Protein AF-A0A7S1T946-F1 (afdb_monomer)

Sequence (121 aa):
KNLALYRVNVDSKALYNTEGMRDQSSTEFLAEGKFFQGGNWNHL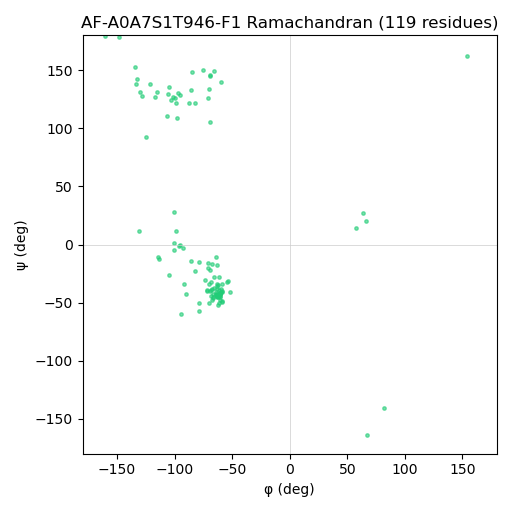HEMLGVRNGAEVLYVGDHLYSDVLLSKRTLGWRTMLIIPELENEILIRQLEIERENLIDNLRLTRTETEEWIASLNA

Solvent-accessible surface area (backbone atoms only — not comparable to full-atom values): 7151 Å² total; per-residue (Å²): 128,96,50,70,41,26,40,47,40,85,88,80,68,45,77,42,80,49,88,83,59,81,87,57,55,44,67,61,56,50,68,80,48,86,46,72,48,79,40,54,71,65,60,53,27,59,55,69,68,56,87,51,39,65,80,41,76,45,73,38,67,46,66,60,75,44,37,50,46,36,35,74,76,50,48,27,37,64,46,77,54,60,83,64,51,63,59,50,54,53,53,46,64,75,42,42,68,59,52,52,51,52,52,53,53,52,50,54,50,50,56,50,52,53,52,54,52,64,76,76,107

InterPro domains:
  IPR008380 HAD-superfamily hydrolase, subfamily IG, 5'-nucleotidase [PF05761] (25-118)
  IPR008380 HAD-superfamily hydrolase, subfamily IG, 5'-nucleotidase [PTHR12103] (5-115)
  IPR023214 HAD superfamily [G3DSA:3.40.50.1000] (1-112)
  IPR036412 HAD-like superfamily [SSF56784] (5-108)

Radius of gyration: 26.26 Å; Cα contacts (8 Å, |Δi|>4): 116; chains: 1; bounding box: 42×32×77 Å

Foldseek 3Di:
DFKWKWAADPPVRDTHGPPPVVPDQLVVVCVVHDHMDIGDVVVVCRNVVPPAQCVAEFEEADCVPGPVCSCPPRVHHYDHDDPCVVVVVVVCVVCVVVVVVVVVVVVVVVVVVVVVVVVVD

pLDDT: mean 91.46, std 8.49, range [52.31, 98.38]

Organism: NCBI:txid31354

Secondary structure (DSSP, 8-state):
----EEEEPTTT--EEE-TT-TTS-HHHHHHS---EEE--HHHHHHHHT--SGGG-EEEES-IIIIIIHHHHHH--EEEE--TTHHHHHHHHHHTHHHHHHHHHHHHHHHHHHHHHHHH--

Mean predicted aligned error: 6.68 Å

Nearest PDB structures (foldseek):
  5opo-assembly1_A  TM=8.867E-01  e=1.705E-04  Homo sapiens
  6de1-assembly1_A  TM=8.621E-01  e=3.097E-04  Homo sapiens
  2j2c-assembly1_A-2  TM=7.804E-01  e=9.384E-05  Homo sapiens
  6fis-assembly1_A  TM=7.826E-01  e=2.223E-04  Homo sapiens
  2xcw-assembly1_A  TM=7.826E-01  e=3.309E-04  Homo sapiens

Structure (mmCIF, N/CA/C/O backbone):
data_AF-A0A7S1T946-F1
#
_entry.id   AF-A0A7S1T946-F1
#
loop_
_atom_site.group_PDB
_atom_site.id
_atom_site.type_symbol
_atom_site.label_atom_id
_atom_site.label_alt_id
_atom_site.label_comp_id
_atom_site.label_asym_id
_atom_site.label_entity_id
_atom_site.label_seq_id
_atom_site.pdbx_PDB_ins_code
_a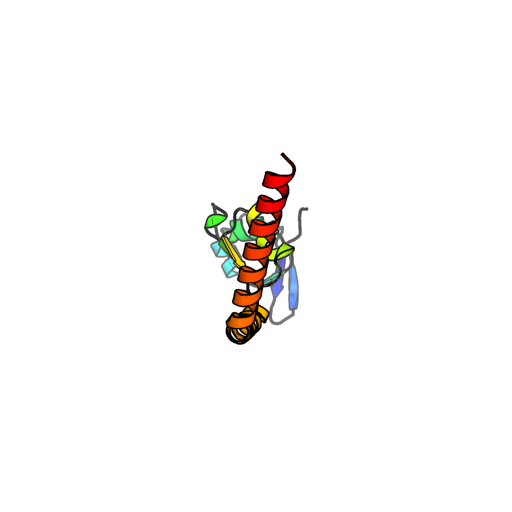tom_site.Cartn_x
_atom_site.Cartn_y
_atom_site.Cartn_z
_atom_site.occupancy
_atom_site.B_iso_or_equiv
_atom_site.auth_seq_id
_atom_site.auth_comp_id
_atom_site.auth_asym_id
_atom_site.auth_atom_id
_atom_site.pdbx_PDB_model_num
ATOM 1 N N . LYS A 1 1 ? 18.847 8.297 -5.347 1.00 52.31 1 LYS A N 1
ATOM 2 C CA . LYS A 1 1 ? 19.928 7.544 -6.032 1.00 52.31 1 LYS A CA 1
ATOM 3 C C . LYS A 1 1 ? 19.536 7.420 -7.492 1.00 52.31 1 LYS A C 1
ATOM 5 O O . LYS A 1 1 ? 18.389 7.069 -7.734 1.00 52.31 1 LYS A O 1
ATOM 10 N N . ASN A 1 2 ? 20.437 7.741 -8.420 1.00 65.94 2 ASN A N 1
ATOM 11 C CA . ASN A 1 2 ? 20.196 7.488 -9.836 1.00 65.94 2 ASN A CA 1
ATOM 12 C C . ASN A 1 2 ? 20.238 5.966 -10.031 1.00 65.94 2 ASN A C 1
ATOM 14 O O . ASN A 1 2 ? 21.287 5.355 -9.839 1.00 65.94 2 ASN A O 1
ATOM 18 N N . LEU A 1 3 ? 19.072 5.352 -10.209 1.00 82.88 3 LEU A N 1
ATOM 19 C CA . LEU A 1 3 ? 18.938 3.907 -10.360 1.00 82.88 3 LEU A CA 1
ATOM 20 C C . LEU A 1 3 ? 18.828 3.629 -11.848 1.00 82.88 3 LEU A C 1
ATOM 22 O O . LEU A 1 3 ? 17.910 4.148 -12.472 1.00 82.88 3 LEU A O 1
ATOM 26 N N . ALA A 1 4 ? 19.734 2.818 -12.387 1.00 89.94 4 ALA A N 1
ATOM 27 C CA . ALA A 1 4 ? 19.666 2.410 -13.782 1.00 89.94 4 ALA A CA 1
ATOM 28 C C . ALA A 1 4 ? 18.351 1.667 -14.047 1.00 89.94 4 ALA A C 1
ATOM 30 O O . ALA A 1 4 ? 17.887 0.871 -13.219 1.00 89.94 4 ALA A O 1
ATOM 31 N N . LEU A 1 5 ? 17.755 1.949 -15.199 1.00 92.38 5 LEU A N 1
ATOM 32 C CA . LEU A 1 5 ? 16.588 1.248 -15.701 1.00 92.38 5 LEU A CA 1
ATOM 33 C C . LEU A 1 5 ? 17.018 0.317 -16.835 1.00 92.38 5 LEU A C 1
ATOM 35 O O . LEU A 1 5 ? 17.791 0.697 -17.714 1.00 92.38 5 LEU A O 1
ATOM 39 N N . TYR A 1 6 ? 16.509 -0.908 -16.800 1.00 93.50 6 TYR A N 1
ATOM 40 C CA . TYR A 1 6 ? 16.770 -1.914 -17.817 1.00 93.50 6 TYR A CA 1
ATOM 41 C C . TYR A 1 6 ? 15.458 -2.375 -18.437 1.00 93.50 6 TYR A C 1
ATOM 43 O O . TYR A 1 6 ? 14.480 -2.606 -17.726 1.00 93.50 6 TYR A O 1
ATOM 51 N N . ARG A 1 7 ? 15.443 -2.546 -19.758 1.00 93.25 7 ARG A N 1
ATOM 52 C CA . ARG A 1 7 ? 14.358 -3.205 -20.484 1.00 93.25 7 ARG A CA 1
ATOM 53 C C . ARG A 1 7 ? 14.602 -4.709 -20.471 1.00 93.25 7 ARG A C 1
ATOM 55 O O . ARG A 1 7 ? 15.711 -5.162 -20.752 1.00 93.25 7 ARG A O 1
ATOM 62 N N . VAL A 1 8 ? 13.565 -5.472 -20.155 1.00 94.81 8 VAL A N 1
ATOM 63 C CA . VAL A 1 8 ? 13.622 -6.933 -20.074 1.00 94.81 8 VAL A CA 1
ATOM 64 C C . VAL A 1 8 ? 13.063 -7.526 -21.361 1.00 94.81 8 VAL A C 1
ATOM 66 O O . VAL A 1 8 ? 11.936 -7.219 -21.750 1.00 94.81 8 VAL A O 1
ATOM 69 N N . ASN A 1 9 ? 13.830 -8.397 -22.012 1.00 93.12 9 ASN A N 1
ATOM 70 C CA . ASN A 1 9 ? 13.286 -9.278 -23.041 1.00 93.12 9 ASN A CA 1
ATOM 71 C C . ASN A 1 9 ? 12.653 -10.495 -22.357 1.00 93.12 9 ASN A C 1
ATOM 73 O O . ASN A 1 9 ? 13.318 -11.193 -21.597 1.00 93.12 9 ASN A O 1
ATOM 77 N N . VAL A 1 10 ? 11.364 -10.730 -22.599 1.00 90.19 10 VAL A N 1
ATOM 78 C CA . VAL A 1 10 ? 10.590 -11.769 -21.899 1.00 90.19 10 VAL A CA 1
ATOM 79 C C . VAL A 1 10 ? 11.024 -13.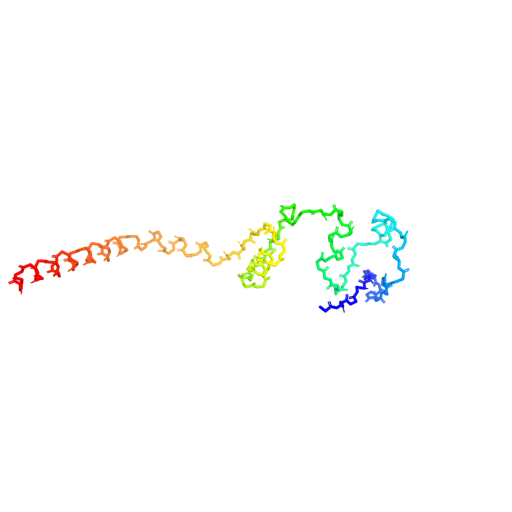179 -22.308 1.00 90.19 10 VAL A C 1
ATOM 81 O O . VAL A 1 10 ? 11.050 -14.074 -21.464 1.00 90.19 10 VAL A O 1
ATOM 84 N N . ASP A 1 11 ? 11.426 -13.362 -23.566 1.00 92.69 11 ASP A N 1
ATOM 85 C CA . ASP A 1 11 ? 11.798 -14.665 -24.118 1.00 92.69 11 ASP A CA 1
ATOM 86 C C . ASP A 1 11 ? 13.214 -15.063 -23.696 1.00 92.69 11 ASP A C 1
ATOM 88 O O . ASP A 1 11 ? 13.446 -16.155 -23.177 1.00 92.69 11 ASP A O 1
ATOM 92 N N . SER A 1 12 ? 14.177 -14.158 -23.886 1.00 92.75 12 SER A N 1
ATOM 93 C CA . SER A 1 12 ? 15.586 -14.418 -23.577 1.00 92.75 12 SER A CA 1
ATOM 94 C C . SER A 1 12 ? 15.950 -14.143 -22.119 1.00 92.75 12 SER A C 1
ATOM 96 O O . SER A 1 12 ? 17.026 -14.543 -21.676 1.00 92.75 12 SER A O 1
ATOM 98 N N . LYS A 1 13 ? 15.083 -13.440 -21.374 1.00 90.12 13 LYS A N 1
ATOM 99 C CA . LYS A 1 13 ? 15.339 -12.909 -20.021 1.00 90.12 13 LYS A CA 1
ATOM 100 C C . LYS A 1 13 ? 16.550 -11.970 -19.943 1.00 90.12 13 LYS A C 1
ATOM 102 O O . LYS A 1 13 ? 17.031 -11.672 -18.851 1.00 90.12 13 LYS A O 1
ATOM 107 N N . ALA A 1 14 ? 17.052 -11.505 -21.087 1.00 93.56 14 ALA A N 1
ATOM 108 C CA . ALA A 1 14 ? 18.172 -10.581 -21.151 1.00 93.56 14 ALA A CA 1
ATOM 109 C C . ALA A 1 14 ? 17.743 -9.159 -20.761 1.00 93.56 14 ALA A C 1
ATOM 111 O O . ALA A 1 14 ? 16.601 -8.745 -20.991 1.00 93.56 14 ALA A O 1
ATOM 112 N N . LEU A 1 15 ? 18.693 -8.412 -20.198 1.00 92.69 15 LEU A N 1
ATOM 113 C CA . LEU A 1 15 ? 18.525 -7.020 -19.794 1.00 92.69 15 LEU A CA 1
ATOM 114 C C . LEU A 1 15 ? 19.245 -6.095 -20.771 1.00 92.69 15 LEU A C 1
ATOM 116 O O . LEU A 1 15 ? 20.434 -6.266 -21.037 1.00 92.69 15 LEU A O 1
ATOM 120 N N . TYR A 1 16 ? 18.531 -5.084 -21.254 1.00 91.00 16 TYR A N 1
ATOM 121 C CA . TYR A 1 16 ? 19.049 -4.058 -22.152 1.00 91.00 16 TYR A CA 1
ATOM 122 C C . TYR A 1 16 ? 19.021 -2.705 -21.446 1.00 91.00 16 TYR A C 1
ATOM 124 O O . TYR A 1 16 ? 18.018 -2.336 -20.838 1.00 91.00 16 TYR A O 1
ATOM 132 N N . ASN A 1 17 ? 20.127 -1.967 -21.497 1.00 89.44 17 ASN A N 1
ATOM 133 C CA . ASN A 1 17 ? 20.223 -0.656 -20.859 1.00 89.44 17 ASN A CA 1
ATOM 134 C C . ASN A 1 17 ? 19.360 0.376 -21.612 1.00 89.44 17 ASN A C 1
ATOM 136 O O . ASN A 1 17 ? 19.422 0.445 -22.838 1.00 89.44 17 ASN A O 1
ATOM 140 N N . THR A 1 18 ? 18.580 1.180 -20.882 1.00 86.19 18 THR A N 1
ATOM 141 C CA . THR A 1 18 ? 17.717 2.227 -21.453 1.00 86.19 18 THR A CA 1
ATOM 142 C C . THR A 1 18 ? 18.308 3.640 -21.358 1.00 86.19 18 THR A C 1
ATOM 144 O O . THR A 1 18 ? 17.715 4.579 -21.882 1.00 86.19 18 THR A O 1
ATOM 147 N N . GLU A 1 19 ? 19.467 3.834 -20.716 1.00 73.94 19 GLU A N 1
ATOM 148 C CA . GLU A 1 19 ? 20.055 5.158 -20.433 1.00 73.94 19 GLU A CA 1
ATOM 149 C C . GLU A 1 19 ? 20.451 5.970 -21.685 1.00 73.94 19 GLU A C 1
ATOM 151 O O . GLU A 1 19 ? 20.708 7.169 -21.572 1.00 73.94 19 GLU A O 1
ATOM 156 N N . GLY A 1 20 ? 20.451 5.352 -22.872 1.00 61.81 20 GLY A N 1
ATOM 157 C CA . GLY A 1 20 ? 20.737 5.991 -24.162 1.00 61.81 20 GLY A CA 1
ATOM 158 C C . GLY A 1 20 ? 19.517 6.446 -24.975 1.00 61.81 20 GLY A C 1
ATOM 159 O O . GLY A 1 20 ? 19.707 7.012 -26.044 1.00 61.81 20 GLY A O 1
ATOM 160 N N . MET A 1 21 ? 18.280 6.221 -24.511 1.00 58.62 21 MET A N 1
ATOM 161 C CA . MET A 1 21 ? 17.054 6.488 -25.295 1.00 58.62 21 MET A CA 1
ATOM 162 C C . MET A 1 21 ? 16.344 7.805 -24.933 1.00 58.62 21 MET A C 1
ATOM 164 O O . MET A 1 21 ? 15.132 7.926 -25.075 1.00 58.62 21 MET A O 1
ATOM 168 N N . ARG A 1 22 ? 17.099 8.804 -24.452 1.00 60.78 22 ARG A N 1
ATOM 169 C CA . ARG A 1 22 ? 16.564 10.044 -23.847 1.00 60.78 22 ARG A CA 1
ATOM 170 C C . ARG A 1 22 ? 15.819 10.989 -24.800 1.00 60.78 22 ARG A C 1
ATOM 172 O O . ARG A 1 22 ? 15.085 11.836 -24.309 1.00 60.78 22 ARG A O 1
ATOM 179 N N . ASP A 1 23 ? 15.983 10.834 -26.112 1.00 67.94 23 ASP A N 1
ATOM 180 C CA . ASP A 1 23 ? 15.372 11.723 -27.117 1.00 67.94 23 ASP A CA 1
ATOM 181 C C . ASP A 1 23 ? 14.103 11.149 -27.774 1.00 67.94 23 ASP A C 1
ATOM 183 O O . ASP A 1 23 ? 13.520 11.784 -28.651 1.00 67.94 23 ASP A O 1
ATOM 187 N N . GLN A 1 24 ? 13.658 9.954 -27.375 1.00 76.19 24 GLN A N 1
ATOM 188 C CA . GLN A 1 24 ? 12.424 9.362 -27.898 1.00 76.19 24 GLN A CA 1
ATOM 189 C C . GLN A 1 24 ? 11.193 9.866 -27.139 1.00 76.19 24 GLN A C 1
ATOM 191 O O . GLN A 1 24 ? 11.241 10.112 -25.931 1.00 76.19 24 GLN A O 1
ATOM 196 N N . SER A 1 25 ? 10.052 9.958 -27.825 1.00 85.31 25 SER A N 1
ATOM 197 C CA . SER A 1 25 ? 8.776 10.180 -27.137 1.00 85.31 25 SER A CA 1
ATOM 198 C C . SER A 1 25 ? 8.418 8.979 -26.250 1.00 85.31 25 SER A C 1
ATOM 200 O O . SER A 1 25 ? 8.715 7.831 -26.591 1.00 85.31 25 SER A O 1
ATOM 202 N N . SER A 1 26 ? 7.707 9.207 -25.136 1.00 86.56 26 SER A N 1
ATOM 203 C CA . SER A 1 26 ? 7.280 8.123 -24.232 1.00 86.56 26 SER A CA 1
ATOM 204 C C . SER A 1 26 ? 6.490 7.023 -24.958 1.00 86.56 26 SER A C 1
ATOM 206 O O . SER A 1 26 ? 6.585 5.847 -24.613 1.00 86.56 26 SER A O 1
ATOM 208 N N . THR A 1 27 ? 5.736 7.384 -26.002 1.00 88.25 27 THR A N 1
ATOM 209 C CA . THR A 1 27 ? 4.982 6.448 -26.846 1.00 88.25 27 THR A CA 1
ATOM 210 C C . THR A 1 27 ? 5.875 5.548 -27.693 1.00 88.25 27 THR A C 1
ATOM 212 O O . THR A 1 27 ? 5.623 4.347 -27.750 1.00 88.25 27 THR A O 1
ATOM 215 N N . GLU A 1 28 ? 6.915 6.098 -28.323 1.00 89.19 28 GLU A N 1
ATOM 216 C CA . GLU A 1 28 ? 7.889 5.319 -29.102 1.00 89.19 28 GLU A CA 1
ATOM 217 C C . GLU A 1 28 ? 8.687 4.399 -28.180 1.00 89.19 28 GLU A C 1
ATOM 219 O O . GLU A 1 28 ? 8.784 3.197 -28.424 1.00 89.19 28 GLU A O 1
ATOM 224 N N . PHE A 1 29 ? 9.141 4.934 -27.046 1.00 89.31 29 PHE A N 1
ATOM 225 C CA . PHE A 1 29 ? 9.878 4.170 -26.051 1.00 89.31 29 PHE A CA 1
ATOM 226 C C . PHE A 1 29 ? 9.072 2.975 -25.504 1.00 89.31 29 PHE A C 1
ATOM 228 O O . PHE A 1 29 ? 9.610 1.883 -25.303 1.00 89.31 29 PHE A O 1
ATOM 235 N N . LEU A 1 30 ? 7.768 3.145 -25.260 1.00 90.81 30 LEU A N 1
ATOM 236 C CA . LEU A 1 30 ? 6.889 2.062 -24.801 1.00 90.81 30 LEU A CA 1
ATOM 237 C C . LEU A 1 30 ? 6.446 1.110 -25.926 1.00 90.81 30 LEU A C 1
ATOM 239 O O . LEU A 1 30 ? 5.943 0.022 -25.625 1.00 90.81 30 LEU A O 1
ATOM 243 N N . ALA A 1 31 ? 6.612 1.484 -27.198 1.00 90.31 31 ALA A N 1
ATOM 244 C CA . ALA A 1 31 ? 6.318 0.618 -28.341 1.00 90.31 31 ALA A CA 1
ATOM 245 C C . ALA A 1 31 ? 7.374 -0.487 -28.515 1.00 90.31 31 ALA A C 1
ATOM 247 O O . ALA A 1 31 ? 7.036 -1.596 -28.920 1.00 90.31 31 ALA A O 1
ATOM 248 N N . GLU A 1 32 ? 8.627 -0.222 -28.135 1.00 88.38 32 GLU A N 1
ATOM 249 C CA . GLU A 1 32 ? 9.724 -1.203 -28.163 1.00 88.38 32 GLU A CA 1
ATOM 250 C C . GLU A 1 32 ? 9.597 -2.303 -27.091 1.00 88.38 32 GLU A C 1
ATOM 252 O O . GLU A 1 32 ? 10.270 -3.331 -27.148 1.00 88.38 32 GLU A O 1
ATOM 257 N N . GLY A 1 33 ? 8.754 -2.090 -26.078 1.00 89.94 33 GLY A N 1
ATOM 258 C CA . GLY A 1 33 ? 8.508 -3.050 -25.007 1.00 89.94 33 GLY A CA 1
ATOM 259 C C . GLY A 1 33 ? 8.051 -2.380 -23.715 1.00 89.94 33 GLY A C 1
ATOM 260 O O . GLY A 1 33 ? 8.222 -1.180 -23.515 1.00 89.94 33 GLY A O 1
ATOM 261 N N . LYS A 1 34 ? 7.466 -3.167 -22.809 1.00 91.94 34 LYS A N 1
ATOM 262 C CA . LYS A 1 34 ? 6.854 -2.647 -21.570 1.00 91.94 34 LYS A CA 1
ATOM 263 C C . LYS A 1 34 ? 7.286 -3.385 -20.302 1.00 91.94 34 LYS A C 1
ATOM 265 O O . LYS A 1 34 ? 6.694 -3.191 -19.247 1.00 91.94 34 LYS A O 1
ATOM 270 N N . PHE A 1 35 ? 8.308 -4.230 -20.406 1.00 93.88 35 PHE A N 1
ATOM 271 C CA . PHE A 1 35 ? 8.872 -4.958 -19.275 1.00 93.88 35 PHE A CA 1
ATOM 272 C C . PHE A 1 35 ? 10.173 -4.294 -18.850 1.00 93.88 35 PHE A C 1
ATOM 274 O O . PHE A 1 35 ? 11.086 -4.125 -19.662 1.00 93.88 35 PHE A O 1
ATOM 281 N N . PHE A 1 36 ? 10.246 -3.917 -17.578 1.00 93.75 36 PHE A N 1
ATOM 282 C CA . PHE A 1 36 ? 11.357 -3.151 -17.035 1.00 93.75 36 PHE A CA 1
ATOM 283 C C . PHE A 1 36 ? 11.830 -3.724 -15.702 1.00 93.75 36 PHE A C 1
ATOM 285 O O . PHE A 1 36 ? 11.054 -4.321 -14.959 1.00 93.75 36 PHE A O 1
ATOM 292 N N . GLN A 1 37 ? 13.105 -3.506 -15.395 1.00 94.31 37 GLN A N 1
ATOM 293 C CA . GLN A 1 37 ? 13.725 -3.862 -14.126 1.00 94.31 37 GLN A CA 1
ATOM 294 C C . GLN A 1 37 ? 14.566 -2.695 -13.602 1.00 94.31 37 GLN A C 1
ATOM 296 O O . GLN A 1 37 ? 15.310 -2.056 -14.349 1.00 94.31 37 GLN A O 1
ATOM 301 N N . GLY A 1 38 ? 14.480 -2.449 -12.293 1.00 93.25 38 GLY A N 1
ATOM 302 C CA . GLY A 1 38 ? 15.199 -1.364 -11.628 1.00 93.25 38 GLY A CA 1
ATOM 303 C C . GLY A 1 38 ? 14.489 -0.020 -11.780 1.00 93.25 38 GLY A C 1
ATOM 304 O O . GLY A 1 38 ? 13.266 0.060 -11.695 1.00 93.25 38 GLY A O 1
ATOM 305 N N . GLY A 1 39 ? 15.264 1.043 -11.990 1.00 92.06 39 GLY A N 1
ATOM 306 C CA . GLY A 1 39 ? 14.745 2.400 -12.107 1.00 92.06 39 GLY A CA 1
ATOM 307 C C . GLY A 1 39 ? 14.139 2.968 -10.823 1.00 92.06 39 GLY A C 1
ATOM 308 O O . GLY A 1 39 ? 14.401 2.506 -9.714 1.00 92.06 39 GLY A O 1
ATOM 309 N N . ASN A 1 40 ? 13.368 4.042 -10.979 1.00 90.62 40 ASN A N 1
ATOM 310 C CA . ASN A 1 40 ? 12.679 4.729 -9.896 1.00 90.62 40 ASN A CA 1
ATOM 311 C C . ASN A 1 40 ? 11.359 5.339 -10.403 1.00 90.62 40 ASN A C 1
ATOM 313 O O . ASN A 1 40 ? 11.027 5.246 -11.583 1.00 90.62 40 ASN A O 1
ATOM 317 N N . TRP A 1 41 ? 10.618 5.979 -9.502 1.00 89.50 41 TRP A N 1
ATOM 318 C CA . TRP A 1 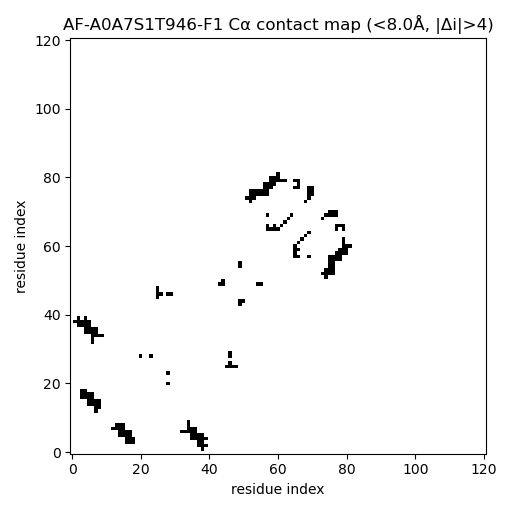41 ? 9.313 6.574 -9.792 1.00 89.50 41 TRP A CA 1
ATOM 319 C C . TRP A 1 41 ? 9.344 7.684 -10.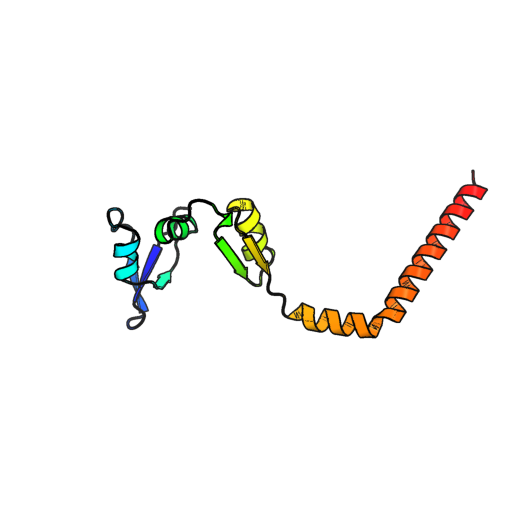859 1.00 89.50 41 TRP A C 1
ATOM 321 O O . TRP A 1 41 ? 8.345 7.841 -11.554 1.00 89.50 41 TRP A O 1
ATOM 331 N N . ASN A 1 42 ? 10.456 8.417 -11.032 1.00 90.19 42 ASN A N 1
ATOM 332 C CA . ASN A 1 42 ? 10.560 9.448 -12.076 1.00 90.19 42 ASN A CA 1
ATOM 333 C C . ASN A 1 42 ? 10.449 8.813 -13.459 1.00 90.19 42 ASN A C 1
ATOM 335 O O . ASN A 1 42 ? 9.704 9.306 -14.294 1.00 90.19 42 ASN A O 1
ATOM 339 N N . HIS A 1 43 ? 11.116 7.673 -13.672 1.00 90.94 43 HIS A N 1
ATOM 340 C CA . HIS A 1 43 ? 11.020 6.953 -14.941 1.00 90.94 43 HIS A CA 1
ATOM 341 C C . HIS A 1 43 ? 9.576 6.547 -15.239 1.00 90.94 43 HIS A C 1
ATOM 343 O O . HIS A 1 43 ? 9.116 6.678 -16.367 1.00 90.94 43 HIS A O 1
ATOM 349 N N . LEU A 1 44 ? 8.838 6.095 -14.219 1.00 91.00 44 LEU A N 1
ATOM 350 C CA . LEU A 1 44 ? 7.424 5.761 -14.368 1.00 91.00 44 LEU A CA 1
ATOM 351 C C . LEU A 1 44 ? 6.595 6.997 -14.746 1.00 91.00 44 LEU A C 1
ATOM 353 O O . LEU A 1 44 ? 5.744 6.913 -15.629 1.00 91.00 44 LEU A O 1
ATOM 357 N N . HIS A 1 45 ? 6.841 8.137 -14.095 1.00 91.19 45 HIS A N 1
ATOM 358 C CA . HIS A 1 45 ? 6.136 9.388 -14.385 1.00 91.19 45 HIS A CA 1
ATOM 359 C C . HIS A 1 45 ? 6.401 9.880 -15.806 1.00 91.19 45 HIS A C 1
ATOM 361 O O . HIS A 1 45 ? 5.450 10.207 -16.510 1.00 91.19 45 HIS A O 1
ATOM 367 N N . GLU A 1 46 ? 7.653 9.855 -16.257 1.00 90.06 46 GLU A N 1
ATOM 368 C CA . GLU A 1 46 ? 8.043 10.228 -17.622 1.00 90.06 46 GLU A CA 1
ATOM 369 C C . GLU A 1 46 ? 7.416 9.302 -18.676 1.00 90.06 46 GLU A C 1
ATOM 371 O O . GLU A 1 46 ? 6.866 9.769 -19.677 1.00 90.06 46 GLU A O 1
ATOM 376 N N . MET A 1 47 ? 7.429 7.987 -18.436 1.00 90.69 47 MET A N 1
ATOM 377 C CA . MET A 1 47 ? 6.835 7.004 -19.350 1.00 90.69 47 MET A CA 1
ATOM 378 C C . MET A 1 47 ? 5.324 7.154 -19.482 1.00 90.69 47 MET A C 1
ATOM 380 O O . MET A 1 47 ? 4.781 7.007 -20.575 1.00 90.69 47 MET A O 1
ATOM 384 N N . LEU A 1 48 ? 4.642 7.420 -18.370 1.00 90.56 48 LEU A N 1
ATOM 385 C CA . LEU A 1 48 ? 3.184 7.512 -18.331 1.00 90.56 48 LEU A CA 1
ATOM 386 C C . LEU A 1 48 ? 2.666 8.944 -18.522 1.00 90.56 48 LEU A C 1
ATOM 388 O O . LEU A 1 48 ? 1.455 9.147 -18.557 1.00 90.56 48 LEU A O 1
ATOM 392 N N . GLY A 1 49 ? 3.556 9.933 -18.645 1.00 90.50 49 GLY A N 1
ATOM 393 C CA . GLY A 1 49 ? 3.183 11.344 -18.750 1.00 90.50 49 GLY A CA 1
ATOM 394 C C . GLY A 1 49 ? 2.475 11.885 -17.503 1.00 90.50 49 GLY A C 1
ATOM 395 O O . GLY A 1 49 ? 1.680 12.818 -17.611 1.00 90.50 49 GLY A O 1
ATOM 396 N N . VAL A 1 50 ? 2.742 11.298 -16.333 1.00 92.56 50 VAL A N 1
ATOM 397 C CA . VAL A 1 50 ? 2.144 11.704 -15.055 1.00 92.56 50 VAL A CA 1
ATOM 398 C C . VAL A 1 50 ? 2.732 13.045 -14.640 1.00 92.56 50 VAL A C 1
ATOM 400 O O . VAL A 1 50 ? 3.949 13.200 -14.544 1.00 92.56 50 VAL A O 1
ATOM 403 N N . ARG A 1 51 ? 1.862 14.020 -14.375 1.00 90.94 51 ARG A N 1
ATOM 4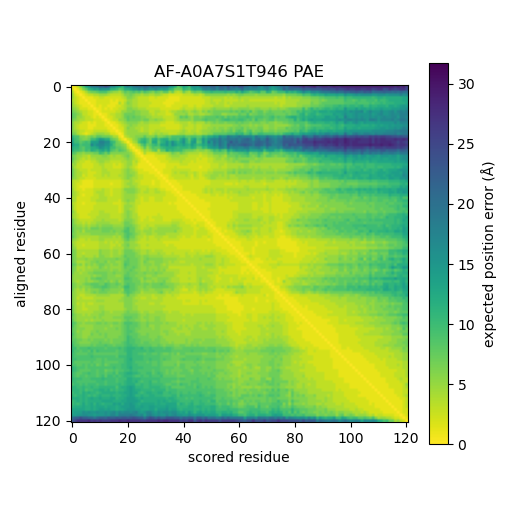04 C CA . ARG A 1 51 ? 2.264 15.371 -13.949 1.00 90.94 51 ARG A CA 1
ATOM 405 C C . ARG A 1 51 ? 2.026 15.592 -12.466 1.00 90.94 51 ARG A C 1
ATOM 407 O O . ARG A 1 51 ? 2.693 16.425 -11.856 1.00 90.94 51 ARG A O 1
ATOM 414 N N . ASN A 1 52 ? 1.071 14.869 -11.887 1.00 91.88 52 ASN A N 1
ATOM 415 C CA . ASN A 1 52 ? 0.730 14.949 -10.478 1.00 91.88 52 ASN A CA 1
ATOM 416 C C . ASN A 1 52 ? 0.689 13.544 -9.871 1.00 91.88 52 ASN A C 1
ATOM 418 O O . ASN A 1 52 ? 0.015 12.654 -10.379 1.00 91.88 52 ASN A O 1
ATOM 422 N N . GLY A 1 53 ? 1.356 13.353 -8.730 1.00 90.06 53 GLY A N 1
ATOM 423 C CA . GLY A 1 53 ? 1.353 12.078 -8.014 1.00 90.06 53 GLY A CA 1
ATOM 424 C C . GLY A 1 53 ? -0.045 11.537 -7.698 1.00 90.06 53 GLY A C 1
ATOM 425 O O . GLY A 1 53 ? -0.245 10.326 -7.735 1.00 90.06 53 GLY A O 1
ATOM 426 N N . ALA A 1 54 ? -1.034 12.408 -7.483 1.00 92.75 54 ALA A N 1
ATOM 427 C CA . ALA A 1 54 ? -2.415 12.009 -7.222 1.00 92.75 54 ALA A CA 1
ATOM 428 C C . ALA A 1 54 ? -3.075 11.267 -8.401 1.00 92.75 54 ALA A C 1
ATOM 430 O O . ALA A 1 54 ? -4.077 10.581 -8.204 1.00 92.75 54 ALA A O 1
ATOM 431 N N . GLU A 1 55 ? -2.529 11.357 -9.616 1.00 95.00 55 GLU A N 1
ATOM 432 C CA . GLU A 1 55 ? -3.003 10.604 -10.785 1.00 95.00 55 GLU A CA 1
ATOM 433 C C . GLU A 1 55 ? -2.715 9.101 -10.645 1.00 95.00 55 GLU A C 1
ATOM 435 O O . GLU A 1 55 ? -3.425 8.283 -11.227 1.00 95.00 55 GLU A O 1
ATOM 440 N N . VAL A 1 56 ? -1.747 8.723 -9.802 1.00 95.25 56 VAL A N 1
ATOM 441 C CA . VAL A 1 56 ? -1.332 7.336 -9.571 1.00 95.25 56 VAL A CA 1
ATOM 442 C C . VAL A 1 56 ? -2.007 6.769 -8.321 1.00 95.25 56 VAL A C 1
ATOM 444 O O . VAL A 1 56 ? -1.984 7.381 -7.251 1.00 95.25 56 VAL A O 1
ATOM 447 N N . LEU A 1 57 ? -2.597 5.577 -8.458 1.00 96.38 57 LEU A N 1
ATOM 448 C CA . LEU A 1 57 ? -3.032 4.733 -7.346 1.00 96.38 57 LEU A CA 1
ATOM 449 C C . LEU A 1 57 ? -2.074 3.547 -7.232 1.00 96.38 57 LEU A C 1
ATOM 451 O O . LEU A 1 57 ? -2.066 2.678 -8.101 1.00 96.38 57 LEU A O 1
ATOM 455 N N . TYR A 1 58 ? -1.279 3.516 -6.167 1.00 95.19 58 TYR A N 1
ATOM 456 C CA . TYR A 1 58 ? -0.394 2.395 -5.876 1.00 95.19 58 TYR A CA 1
ATOM 457 C C . TYR A 1 58 ? -1.063 1.428 -4.903 1.00 95.19 58 TYR A C 1
ATOM 459 O O . TYR A 1 58 ? -1.582 1.840 -3.863 1.00 95.19 58 TYR A O 1
ATOM 467 N N . VAL A 1 59 ? -1.074 0.149 -5.267 1.00 96.75 59 VAL A N 1
ATOM 468 C CA . VAL A 1 59 ? -1.738 -0.918 -4.517 1.00 96.75 59 VAL A CA 1
ATOM 469 C C . VAL A 1 59 ? -0.676 -1.909 -4.058 1.00 96.75 59 VAL A C 1
ATOM 471 O O . VAL A 1 59 ? 0.100 -2.383 -4.884 1.00 96.75 59 VAL A O 1
ATOM 474 N N . GLY A 1 60 ? -0.641 -2.212 -2.764 1.00 95.81 60 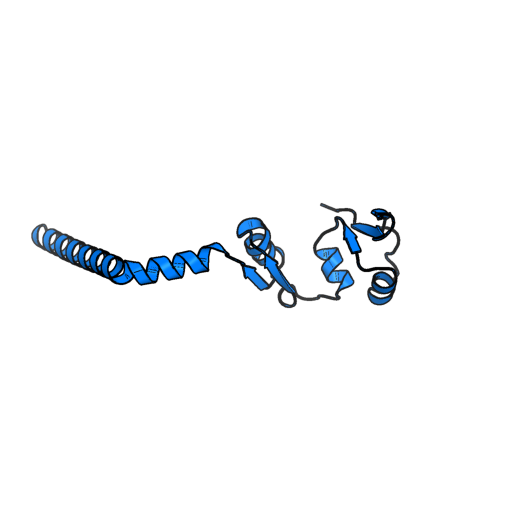GLY A N 1
ATOM 475 C CA . GLY A 1 60 ? 0.333 -3.133 -2.176 1.00 95.81 60 GLY A CA 1
ATOM 476 C C . GLY A 1 60 ? -0.126 -3.653 -0.820 1.00 95.81 60 GLY A C 1
ATOM 477 O O . GLY A 1 60 ? -1.205 -3.292 -0.357 1.00 95.81 60 GLY A O 1
ATOM 478 N N . ASP A 1 61 ? 0.676 -4.502 -0.196 1.00 95.81 61 ASP A N 1
ATOM 479 C CA . ASP A 1 61 ? 0.397 -5.195 1.069 1.00 95.81 61 ASP A CA 1
ATOM 480 C C . ASP A 1 61 ? 1.322 -4.735 2.212 1.00 95.81 61 ASP A C 1
ATOM 482 O O . ASP A 1 61 ? 1.046 -4.976 3.387 1.00 95.81 61 ASP A O 1
ATOM 486 N N . HIS A 1 62 ? 2.391 -3.992 1.906 1.00 94.94 62 HIS A N 1
ATOM 487 C CA . HIS A 1 62 ? 3.323 -3.496 2.912 1.00 94.94 62 HIS A CA 1
ATOM 488 C C . HIS A 1 62 ? 3.020 -2.049 3.312 1.00 94.94 62 HIS A C 1
ATOM 490 O O . HIS A 1 62 ? 3.333 -1.095 2.598 1.00 94.94 62 HIS A O 1
ATOM 496 N N . LEU A 1 63 ? 2.513 -1.847 4.533 1.00 92.44 63 LEU A N 1
ATOM 497 C CA . LEU A 1 63 ? 2.150 -0.517 5.046 1.00 92.44 63 LEU A CA 1
ATOM 498 C C . LEU A 1 63 ? 3.283 0.522 4.917 1.00 92.44 63 LEU A C 1
ATOM 500 O O . LEU A 1 63 ? 3.040 1.679 4.574 1.00 92.44 63 LEU A O 1
ATOM 504 N N . TYR A 1 64 ? 4.532 0.134 5.189 1.00 90.25 64 TYR A N 1
ATOM 505 C CA . TYR A 1 64 ? 5.642 1.086 5.172 1.00 90.25 64 TYR A CA 1
ATOM 506 C C . TYR A 1 64 ? 6.136 1.403 3.759 1.00 90.25 64 TYR A C 1
ATOM 508 O O . TYR A 1 64 ? 6.165 2.573 3.367 1.00 90.25 64 TYR A O 1
ATOM 516 N N . SER A 1 65 ? 6.535 0.382 3.000 1.00 87.38 65 SER A N 1
ATOM 517 C CA . SER A 1 65 ? 7.124 0.578 1.675 1.00 87.38 65 SER A CA 1
ATOM 518 C C . SER A 1 65 ? 6.097 1.021 0.641 1.00 87.38 65 SER A C 1
ATOM 520 O O . SER A 1 65 ? 6.407 1.907 -0.152 1.00 87.38 65 SER A O 1
ATOM 522 N N . ASP A 1 66 ? 4.880 0.476 0.684 1.00 91.88 66 ASP A N 1
ATOM 523 C CA . ASP A 1 66 ? 3.887 0.696 -0.366 1.00 91.88 66 ASP A CA 1
ATOM 524 C C . ASP A 1 66 ? 3.007 1.911 -0.090 1.00 91.88 66 ASP A C 1
ATOM 526 O O . ASP A 1 66 ? 2.753 2.713 -0.989 1.00 91.88 66 ASP A O 1
ATOM 530 N N . VAL A 1 67 ? 2.565 2.088 1.159 1.00 92.69 67 VAL A N 1
ATOM 531 C CA . VAL A 1 67 ? 1.615 3.150 1.522 1.00 92.69 67 VAL A CA 1
ATOM 532 C C . VAL A 1 67 ? 2.338 4.399 2.020 1.00 92.69 67 VAL A C 1
ATOM 534 O O . VAL A 1 67 ? 2.197 5.478 1.437 1.00 92.69 67 VAL A O 1
ATOM 537 N N . LEU A 1 68 ? 3.121 4.286 3.097 1.00 91.44 68 LEU A N 1
ATOM 538 C CA . LEU A 1 68 ? 3.701 5.456 3.765 1.00 91.44 68 LEU A CA 1
ATOM 539 C C . LEU A 1 68 ? 4.725 6.189 2.893 1.00 91.44 68 LEU A C 1
ATOM 541 O O . LEU A 1 68 ? 4.664 7.419 2.795 1.00 91.44 68 LEU A O 1
ATOM 545 N N . LEU A 1 69 ? 5.649 5.467 2.248 1.00 89.25 69 LEU A N 1
ATOM 546 C CA . LEU A 1 69 ? 6.651 6.088 1.376 1.00 89.25 69 LEU A CA 1
ATOM 547 C C . LEU A 1 69 ? 6.016 6.695 0.118 1.00 89.25 69 LEU A C 1
ATOM 549 O O . LEU A 1 69 ? 6.269 7.865 -0.175 1.00 89.25 69 LEU A O 1
ATOM 553 N N . SER A 1 70 ? 5.142 5.961 -0.575 1.00 90.06 70 SER A N 1
ATOM 554 C CA . SER A 1 70 ? 4.470 6.451 -1.789 1.00 90.06 70 SER A CA 1
ATOM 555 C C . SER A 1 70 ? 3.616 7.692 -1.522 1.00 90.06 70 SER A C 1
ATOM 557 O O . SER A 1 70 ? 3.669 8.662 -2.278 1.00 90.06 70 SER A O 1
ATOM 559 N N . LYS A 1 71 ? 2.880 7.727 -0.403 1.00 89.50 71 LYS A N 1
ATOM 560 C CA . LYS A 1 71 ? 2.056 8.887 -0.037 1.00 89.50 71 LYS A CA 1
ATOM 561 C C . LYS A 1 71 ? 2.903 10.090 0.374 1.00 89.50 71 LYS A C 1
ATOM 563 O O . LYS A 1 71 ? 2.681 11.190 -0.125 1.00 89.50 71 LYS A O 1
ATOM 568 N N . ARG A 1 72 ? 3.865 9.904 1.286 1.00 89.81 72 ARG A N 1
ATOM 569 C CA . ARG A 1 72 ? 4.645 11.016 1.858 1.00 89.81 72 ARG A CA 1
ATOM 570 C C . ARG A 1 72 ? 5.629 11.613 0.859 1.00 89.81 72 ARG A C 1
ATOM 572 O O . ARG A 1 72 ? 5.828 12.821 0.859 1.00 89.81 72 ARG A O 1
ATOM 579 N N . THR A 1 73 ? 6.280 10.771 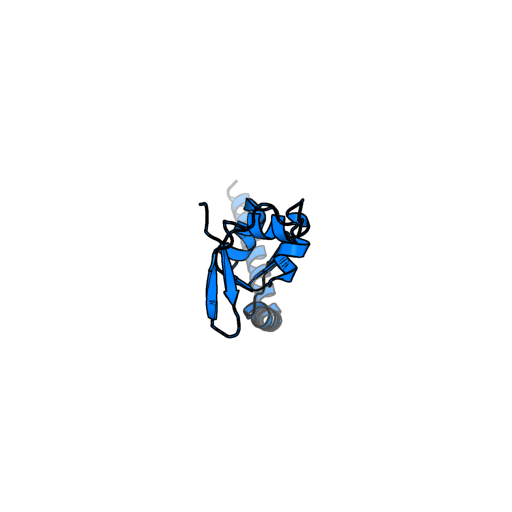0.062 1.00 86.62 73 THR A N 1
ATOM 580 C CA . THR A 1 73 ? 7.363 11.204 -0.827 1.00 86.62 73 THR A CA 1
ATOM 581 C C . THR A 1 73 ? 6.855 11.565 -2.217 1.00 86.62 73 THR A C 1
ATOM 583 O O . THR A 1 73 ? 7.403 12.481 -2.820 1.00 86.62 73 THR A O 1
ATOM 586 N N . LEU A 1 74 ? 5.823 10.878 -2.721 1.00 89.12 74 LEU A N 1
ATOM 587 C CA . LEU A 1 74 ? 5.380 11.013 -4.115 1.00 89.12 74 LEU A CA 1
ATOM 588 C C . LEU A 1 74 ? 3.980 11.614 -4.262 1.00 89.12 74 LEU A C 1
ATOM 590 O O . LEU A 1 74 ? 3.572 11.934 -5.375 1.00 89.12 74 LEU A O 1
ATOM 594 N N . GLY A 1 75 ? 3.228 11.755 -3.165 1.00 92.38 75 GLY A N 1
ATOM 595 C CA . GLY A 1 75 ? 1.844 12.229 -3.208 1.00 92.38 75 GLY A CA 1
ATOM 596 C C . GLY A 1 75 ? 0.890 11.261 -3.912 1.00 92.38 75 GLY A C 1
ATOM 597 O O . GLY A 1 75 ? -0.175 11.679 -4.361 1.00 92.38 75 GLY A O 1
ATOM 598 N N . TRP A 1 76 ? 1.265 9.984 -4.040 1.00 96.12 76 TRP A N 1
ATOM 599 C CA . TRP A 1 76 ? 0.422 8.979 -4.684 1.00 96.12 76 TRP A CA 1
ATOM 600 C C . TRP A 1 76 ? -0.805 8.664 -3.833 1.00 96.12 76 TRP A C 1
ATOM 602 O O . TRP A 1 76 ? -0.744 8.637 -2.597 1.00 96.12 76 TRP A O 1
ATOM 612 N N . ARG A 1 77 ? -1.927 8.372 -4.498 1.00 96.50 77 ARG A N 1
ATOM 613 C CA . ARG A 1 77 ? -3.032 7.672 -3.838 1.00 96.50 77 ARG A CA 1
ATOM 614 C C . ARG A 1 77 ? -2.576 6.245 -3.558 1.00 96.50 77 ARG A C 1
ATOM 616 O O . ARG A 1 77 ? -1.806 5.669 -4.323 1.00 96.50 77 ARG A O 1
ATOM 623 N N . THR A 1 78 ? -3.026 5.684 -2.446 1.00 96.81 78 THR A N 1
ATOM 624 C CA . THR A 1 78 ? -2.577 4.370 -1.979 1.00 96.81 78 THR A CA 1
ATOM 625 C C . THR A 1 78 ? -3.773 3.517 -1.590 1.00 96.81 78 THR A C 1
ATOM 627 O O . THR A 1 78 ? -4.754 4.030 -1.051 1.00 96.81 78 THR A O 1
ATOM 630 N N . MET A 1 79 ? -3.690 2.225 -1.882 1.00 96.56 79 MET A N 1
ATOM 631 C CA . MET A 1 79 ? -4.630 1.205 -1.430 1.00 96.56 79 MET A CA 1
ATOM 632 C C . MET A 1 79 ? -3.823 0.079 -0.792 1.00 96.56 79 MET A C 1
ATOM 634 O O . MET A 1 79 ? -2.867 -0.412 -1.388 1.00 96.56 79 MET A O 1
ATOM 638 N N . LEU A 1 80 ? -4.197 -0.297 0.428 1.00 97.50 80 LEU A N 1
ATOM 639 C CA . LEU A 1 80 ? -3.545 -1.368 1.169 1.00 97.50 80 LEU A CA 1
ATOM 640 C C . LEU A 1 80 ? -4.392 -2.634 1.071 1.00 97.50 80 LEU A C 1
ATOM 642 O O . LEU A 1 80 ? -5.582 -2.611 1.385 1.00 97.50 80 LEU A O 1
ATOM 646 N N . ILE A 1 81 ? -3.770 -3.722 0.643 1.00 97.00 81 ILE A N 1
ATOM 647 C CA . ILE A 1 81 ? -4.332 -5.065 0.690 1.00 97.00 81 ILE A CA 1
ATOM 648 C C . ILE A 1 81 ? -3.980 -5.640 2.062 1.00 97.00 81 ILE A C 1
ATOM 650 O O . ILE A 1 81 ? -2.808 -5.709 2.415 1.00 97.00 81 ILE A O 1
ATOM 654 N N . ILE A 1 82 ? -4.994 -6.035 2.833 1.00 97.06 82 ILE A N 1
ATOM 655 C CA . ILE A 1 82 ? -4.824 -6.674 4.144 1.00 97.06 82 ILE A CA 1
ATOM 656 C C . ILE A 1 82 ? -5.579 -8.007 4.111 1.00 97.06 82 ILE A C 1
ATOM 658 O O . ILE A 1 82 ? -6.786 -8.018 4.364 1.00 97.06 82 ILE A O 1
ATOM 662 N N . PRO A 1 83 ? -4.918 -9.121 3.754 1.00 95.62 83 PRO A N 1
ATOM 663 C CA . PRO A 1 83 ? -5.561 -10.434 3.702 1.00 95.62 83 PRO A CA 1
ATOM 664 C C . PRO A 1 83 ? -6.155 -10.869 5.050 1.00 95.62 83 PRO A C 1
ATOM 666 O O . PRO A 1 83 ? -7.205 -11.500 5.099 1.00 95.62 83 PRO A O 1
ATOM 669 N N . GLU A 1 84 ? -5.514 -10.495 6.156 1.00 96.69 84 GLU A N 1
ATOM 670 C CA . GLU A 1 84 ? -5.914 -10.869 7.514 1.00 96.69 84 GLU A CA 1
ATOM 671 C C . GLU A 1 84 ? -7.196 -10.163 7.982 1.00 96.69 84 GLU A C 1
ATOM 673 O O . GLU A 1 84 ? -7.868 -10.651 8.894 1.00 96.69 84 GLU A O 1
ATOM 678 N N . LEU A 1 85 ? -7.562 -9.044 7.348 1.00 97.19 85 LEU A N 1
ATOM 679 C CA . LEU A 1 85 ? -8.685 -8.203 7.762 1.00 97.19 85 LEU A CA 1
ATOM 680 C C . LEU A 1 85 ? -10.027 -8.938 7.673 1.00 97.19 85 LEU A C 1
ATOM 682 O O . LEU A 1 85 ? -10.902 -8.714 8.504 1.00 97.19 85 LEU A O 1
ATOM 686 N N . GLU A 1 86 ? -10.197 -9.828 6.694 1.00 96.50 86 GLU A N 1
ATOM 687 C CA . GLU A 1 86 ? -11.420 -10.628 6.562 1.00 96.50 86 GLU A CA 1
ATOM 688 C C . GLU A 1 86 ? -11.651 -11.498 7.806 1.00 96.50 86 GLU A C 1
ATOM 690 O O . GLU A 1 86 ? -12.735 -11.493 8.392 1.00 96.50 86 GLU A O 1
ATOM 695 N N . ASN A 1 87 ? -10.601 -12.189 8.255 1.00 97.69 87 ASN A N 1
ATOM 696 C CA . ASN A 1 87 ? -10.652 -13.017 9.453 1.00 97.69 87 ASN A CA 1
ATOM 697 C C . ASN A 1 87 ? -10.837 -12.172 10.724 1.00 97.69 87 ASN A C 1
ATOM 699 O O . ASN A 1 87 ? -11.590 -12.556 11.617 1.00 97.69 87 ASN A O 1
ATOM 703 N N . GLU A 1 88 ? -10.192 -11.006 10.803 1.00 97.38 88 GLU A N 1
ATOM 704 C CA . GLU A 1 88 ? -10.358 -10.085 11.932 1.00 97.38 88 GLU A CA 1
ATOM 705 C C . GLU A 1 88 ? -11.806 -9.588 12.057 1.00 97.38 88 GLU A C 1
ATOM 707 O O . GLU A 1 88 ? -12.367 -9.599 13.153 1.00 97.38 88 GLU A O 1
ATOM 712 N N . ILE A 1 89 ? -12.443 -9.220 10.940 1.00 97.38 89 ILE A N 1
ATOM 713 C CA . ILE A 1 89 ? -13.852 -8.803 10.917 1.00 97.38 89 ILE A CA 1
ATOM 714 C C . ILE A 1 89 ? -14.758 -9.933 11.415 1.00 97.38 89 ILE A C 1
ATOM 716 O O . ILE A 1 89 ? -15.644 -9.682 12.234 1.00 97.38 89 ILE A O 1
ATOM 720 N N . LEU A 1 90 ? -14.528 -11.168 10.961 1.00 97.88 90 LEU A N 1
ATOM 721 C CA . LEU A 1 90 ? -15.308 -12.328 11.391 1.00 97.88 90 LEU A CA 1
ATOM 722 C C . LEU A 1 90 ? -15.176 -12.574 12.900 1.00 97.88 90 LEU A C 1
ATOM 724 O O . LEU A 1 90 ? -16.182 -12.692 13.598 1.00 97.88 90 LEU A O 1
ATOM 728 N N . ILE A 1 91 ? -13.945 -12.624 13.414 1.00 97.56 91 ILE A N 1
ATOM 729 C CA . ILE A 1 91 ? -13.691 -12.848 14.844 1.00 97.56 91 ILE A CA 1
ATOM 730 C C . ILE A 1 91 ? -14.323 -11.731 15.674 1.00 97.56 91 ILE A C 1
ATOM 732 O O . ILE A 1 91 ? -14.968 -12.002 16.684 1.00 97.56 91 ILE A O 1
ATOM 736 N N . ARG A 1 92 ? -14.199 -10.478 15.230 1.00 96.69 92 ARG A N 1
ATOM 737 C CA . ARG A 1 92 ? -14.798 -9.338 15.925 1.00 96.69 92 ARG A CA 1
ATOM 738 C C . ARG A 1 92 ? -16.318 -9.450 16.018 1.00 96.69 92 ARG A C 1
ATOM 740 O O . ARG A 1 92 ? -16.884 -9.158 17.065 1.00 96.69 92 ARG A O 1
ATOM 747 N N . GLN A 1 93 ? -16.981 -9.890 14.950 1.00 96.88 93 GLN A N 1
ATOM 748 C CA . GLN A 1 93 ? -18.430 -10.103 14.966 1.00 96.88 93 GLN A CA 1
ATOM 749 C C . GLN A 1 93 ? -18.846 -11.185 15.969 1.00 96.88 93 GLN A C 1
ATOM 751 O O . GLN A 1 93 ? -19.856 -11.018 16.648 1.00 96.88 93 GLN A O 1
ATOM 756 N N . LEU A 1 94 ? -18.065 -12.263 16.093 1.00 97.56 94 LEU A N 1
ATOM 757 C CA . LEU A 1 94 ? -18.327 -13.329 17.066 1.00 97.56 94 LEU A CA 1
ATOM 758 C C . LEU A 1 94 ? -18.116 -12.867 18.516 1.00 97.56 94 LEU A C 1
ATOM 760 O O . LEU A 1 94 ? -18.822 -13.315 19.412 1.00 97.56 94 LEU A O 1
ATOM 764 N N . GLU A 1 95 ? -17.177 -11.950 18.745 1.00 97.00 95 GLU A N 1
ATOM 765 C CA . GLU A 1 95 ? -16.774 -11.482 20.078 1.00 97.00 95 GLU A CA 1
ATOM 766 C C . GLU A 1 95 ? -17.433 -10.151 20.494 1.00 97.00 95 GLU A C 1
ATOM 768 O O . GLU A 1 95 ? -17.041 -9.541 21.493 1.00 97.00 95 GLU A O 1
ATOM 773 N N . ILE A 1 96 ? -18.450 -9.683 19.763 1.00 97.38 96 ILE A N 1
ATOM 774 C CA . ILE A 1 96 ? -19.015 -8.338 19.953 1.00 97.38 96 ILE A CA 1
ATOM 775 C C . ILE A 1 96 ? -19.637 -8.128 21.342 1.00 97.38 96 ILE A C 1
ATOM 777 O O . ILE A 1 96 ? -19.522 -7.050 21.923 1.00 97.38 96 ILE A O 1
ATOM 781 N N . GLU A 1 97 ? -20.249 -9.162 21.926 1.00 97.62 97 GLU A N 1
ATOM 782 C CA . GLU A 1 97 ? -20.810 -9.093 23.282 1.00 97.62 97 GLU A CA 1
ATOM 783 C C . GLU A 1 97 ? -19.715 -8.907 24.336 1.00 97.62 97 GLU A C 1
ATOM 785 O O . GLU A 1 97 ? -19.880 -8.149 25.296 1.00 97.62 97 GLU A O 1
ATOM 790 N N . ARG A 1 98 ? -18.562 -9.552 24.130 1.00 97.38 98 ARG A N 1
ATOM 791 C CA . ARG A 1 98 ? -17.391 -9.401 24.990 1.00 97.38 98 ARG A CA 1
ATOM 792 C C . ARG A 1 98 ? -16.775 -8.010 24.844 1.00 97.38 98 ARG A C 1
ATOM 794 O O . ARG A 1 98 ? -16.388 -7.429 25.857 1.00 97.38 98 ARG A O 1
ATOM 801 N N . GLU A 1 99 ? -16.702 -7.469 23.627 1.00 96.25 99 GLU A N 1
ATOM 802 C CA . GLU A 1 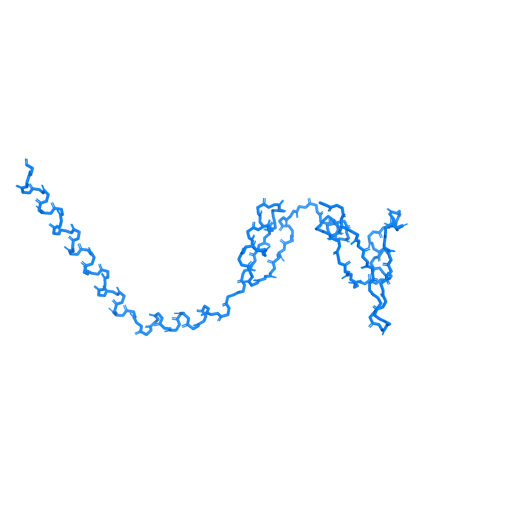99 ? -16.249 -6.090 23.373 1.00 96.25 99 GLU A CA 1
ATOM 803 C C . GLU A 1 99 ? -17.149 -5.083 24.117 1.00 96.25 99 GLU A C 1
ATOM 805 O O . GLU A 1 99 ? -16.652 -4.286 24.914 1.00 96.25 99 GLU A O 1
ATOM 810 N N . ASN A 1 100 ? -18.474 -5.227 24.000 1.00 97.44 100 ASN A N 1
ATOM 811 C CA . ASN A 1 100 ? -19.448 -4.391 24.712 1.00 97.44 100 ASN A CA 1
ATOM 812 C C . ASN A 1 100 ? -19.318 -4.488 26.241 1.00 97.44 100 ASN A C 1
ATOM 814 O O . ASN A 1 100 ? -19.411 -3.482 26.945 1.00 97.44 100 ASN A O 1
ATOM 818 N N . LEU A 1 101 ? -19.099 -5.693 26.781 1.00 98.06 101 LEU A N 1
ATOM 819 C CA . LEU A 1 101 ? -18.874 -5.876 28.216 1.00 98.06 101 LEU A CA 1
ATOM 820 C C . LEU A 1 101 ? -17.614 -5.137 28.683 1.00 98.06 101 LEU A C 1
ATOM 822 O O . LEU A 1 101 ? -17.640 -4.473 29.718 1.00 98.06 101 LEU A O 1
ATOM 826 N N . ILE A 1 102 ? -16.519 -5.243 27.927 1.00 98.06 102 ILE A N 1
ATOM 827 C CA . ILE A 1 102 ? -15.263 -4.554 28.242 1.00 98.06 102 ILE A CA 1
ATOM 828 C C . ILE A 1 102 ? -15.475 -3.039 28.261 1.00 98.06 102 ILE A C 1
ATOM 830 O O . ILE A 1 102 ? -14.987 -2.373 29.176 1.00 98.06 102 ILE A O 1
ATOM 834 N N . ASP A 1 103 ? -16.214 -2.497 27.298 1.00 97.75 103 ASP A N 1
ATOM 835 C CA . ASP A 1 103 ? -16.469 -1.061 27.232 1.00 97.75 103 ASP A CA 1
ATOM 836 C C . ASP A 1 103 ? -17.366 -0.574 28.377 1.00 97.75 103 ASP A C 1
ATOM 838 O O . ASP A 1 103 ? -17.046 0.435 29.005 1.00 97.75 103 ASP A O 1
ATOM 842 N N . ASN A 1 104 ? -18.393 -1.337 28.762 1.00 98.12 104 ASN A N 1
ATOM 843 C CA . ASN A 1 104 ? -19.197 -1.029 29.950 1.00 98.12 104 ASN A CA 1
ATOM 844 C C . ASN A 1 104 ? -18.353 -1.020 31.232 1.00 98.12 104 ASN A C 1
ATOM 846 O O . ASN A 1 104 ? -18.435 -0.086 32.027 1.00 98.12 104 ASN A O 1
ATOM 850 N N . LEU A 1 105 ? -17.491 -2.024 31.419 1.00 98.38 105 LEU A N 1
ATOM 851 C CA . LEU A 1 105 ? -16.603 -2.084 32.584 1.00 98.38 105 LEU A CA 1
ATOM 852 C C . LEU A 1 105 ? -15.616 -0.909 32.615 1.00 98.38 105 LEU A C 1
ATOM 854 O O . LEU A 1 105 ? -15.298 -0.402 33.692 1.00 98.38 105 LEU A O 1
ATOM 858 N N . ARG A 1 106 ? -15.136 -0.456 31.450 1.00 97.94 106 ARG A N 1
ATOM 859 C CA . ARG A 1 106 ? -14.281 0.736 31.347 1.00 97.94 106 ARG A CA 1
ATOM 860 C C . ARG A 1 106 ? -15.023 1.998 31.773 1.00 97.94 106 ARG A C 1
ATOM 862 O O . ARG A 1 106 ? -14.434 2.782 32.511 1.00 97.94 106 ARG A O 1
ATOM 869 N N . LEU A 1 107 ? -16.279 2.163 31.356 1.00 97.88 107 LEU A N 1
ATOM 870 C CA . LEU A 1 107 ? -17.119 3.297 31.754 1.00 97.88 107 LEU A CA 1
ATOM 871 C C . LEU A 1 107 ? -17.352 3.308 33.266 1.00 97.88 107 LEU A C 1
ATOM 873 O O . LEU A 1 107 ? -17.025 4.293 33.921 1.00 97.88 107 LEU A O 1
ATOM 877 N N . THR A 1 108 ? -17.800 2.189 33.839 1.00 97.75 108 THR A N 1
ATOM 878 C CA . THR A 1 108 ? -18.044 2.088 35.287 1.00 97.75 108 THR A CA 1
ATOM 879 C C . THR A 1 108 ? -16.780 2.341 36.106 1.00 97.75 108 THR A C 1
ATOM 881 O O . THR A 1 108 ? -16.833 2.985 37.156 1.00 97.75 108 THR A O 1
ATOM 884 N N . ARG A 1 109 ? -15.619 1.861 35.638 1.00 98.19 109 ARG A N 1
ATOM 885 C CA . ARG A 1 109 ? -14.334 2.174 36.274 1.00 98.19 109 ARG A CA 1
ATOM 886 C C . ARG A 1 109 ? -14.093 3.684 36.292 1.00 98.19 109 ARG A C 1
ATOM 888 O O . ARG A 1 109 ? -13.781 4.212 37.352 1.00 98.19 109 ARG A O 1
ATOM 895 N N . THR A 1 110 ? -14.252 4.361 35.155 1.00 98.19 110 THR A N 1
ATOM 896 C CA . THR A 1 110 ? -14.042 5.813 35.055 1.00 98.19 110 THR A CA 1
ATOM 897 C C . THR A 1 110 ? -15.012 6.594 35.944 1.00 98.19 110 THR A C 1
ATOM 899 O O . THR A 1 110 ? -14.567 7.457 36.692 1.00 98.19 110 THR A O 1
ATOM 902 N N . GLU A 1 111 ? -16.299 6.239 35.973 1.00 97.50 111 GLU A N 1
ATOM 903 C CA . GLU A 1 111 ? -17.287 6.864 36.873 1.00 97.50 111 GLU A CA 1
ATOM 904 C C . GLU A 1 111 ? -16.905 6.704 38.351 1.00 97.50 111 GLU A C 1
ATOM 906 O O . GLU A 1 111 ? -17.028 7.628 39.156 1.00 97.50 111 GLU A O 1
ATOM 911 N N . THR A 1 112 ? -16.402 5.523 38.714 1.00 97.44 112 THR A N 1
ATOM 912 C CA . THR A 1 112 ? -15.949 5.243 40.080 1.00 97.44 112 THR A CA 1
ATOM 913 C C . THR A 1 112 ? -14.712 6.074 40.431 1.00 97.44 112 THR A C 1
ATOM 915 O O . THR A 1 112 ? -14.636 6.623 41.529 1.00 97.44 112 THR A O 1
ATOM 918 N N . GLU A 1 113 ? -13.748 6.192 39.512 1.00 97.44 113 GLU A N 1
ATOM 919 C CA . GLU A 1 113 ? -12.544 7.017 39.685 1.00 97.44 113 GLU A CA 1
ATOM 920 C C . GLU A 1 113 ? -12.899 8.500 39.873 1.00 97.44 113 GLU A C 1
ATOM 922 O O . GLU A 1 113 ? -12.374 9.148 40.781 1.00 97.44 113 GLU A O 1
ATOM 927 N N . GLU A 1 114 ? -13.835 9.021 39.079 1.00 96.94 114 GLU A N 1
ATOM 928 C CA . GLU A 1 114 ? -14.334 10.395 39.200 1.00 96.94 114 GLU A CA 1
ATOM 929 C C . GLU A 1 114 ? -15.054 10.628 40.532 1.00 96.94 114 GLU A C 1
ATOM 931 O O . GLU A 1 114 ? -14.813 11.630 41.212 1.00 96.94 114 GLU A O 1
ATOM 936 N N . TRP A 1 115 ? -15.891 9.680 40.956 1.00 96.56 115 TRP A N 1
ATOM 937 C CA . TRP A 1 115 ? -16.575 9.760 42.243 1.00 96.56 115 TRP A CA 1
ATOM 938 C C . TRP A 1 115 ? -15.586 9.774 43.416 1.00 96.56 115 TRP A C 1
ATOM 940 O O . TRP A 1 115 ? -15.689 10.626 44.301 1.00 96.56 115 TRP A O 1
ATOM 950 N N . ILE A 1 116 ? -14.575 8.900 43.400 1.00 96.81 116 ILE A N 1
ATOM 951 C CA . ILE A 1 116 ? -13.511 8.883 44.416 1.00 96.81 116 ILE A CA 1
ATOM 952 C C . ILE A 1 116 ? -12.748 10.213 44.435 1.00 96.81 116 ILE A C 1
ATOM 954 O O . ILE A 1 116 ? -12.456 10.735 45.512 1.00 96.81 116 ILE A O 1
ATOM 958 N N . ALA A 1 117 ? -12.423 10.776 43.269 1.00 96.12 117 ALA A N 1
ATOM 959 C CA . ALA A 1 117 ? -11.753 12.071 43.185 1.00 96.12 117 ALA A CA 1
ATOM 960 C C . ALA A 1 117 ? -12.603 13.192 43.804 1.00 96.12 117 ALA A C 1
ATOM 962 O O . ALA A 1 117 ? -12.067 14.029 44.525 1.00 96.12 117 ALA A O 1
ATOM 963 N N . SER A 1 118 ? -13.924 13.163 43.596 1.00 95.94 118 SER A N 1
ATOM 964 C CA . SER A 1 118 ? -14.848 14.154 44.162 1.00 95.94 118 SER A CA 1
ATOM 965 C C . SER A 1 118 ? -14.957 14.111 45.691 1.00 95.94 118 SER A C 1
ATOM 967 O O . SER A 1 118 ? -15.228 15.135 46.305 1.00 95.94 118 SER A O 1
ATOM 969 N N . LEU A 1 119 ? -14.731 12.947 46.312 1.00 93.81 119 LEU A N 1
ATOM 970 C CA . LEU A 1 119 ? -14.762 12.780 47.771 1.00 93.81 119 LEU A CA 1
ATOM 971 C C . LEU A 1 119 ? -13.459 13.188 48.465 1.00 93.81 119 LEU A C 1
ATOM 973 O O . LEU A 1 119 ? -13.462 13.443 49.667 1.00 93.81 119 LEU A O 1
ATOM 977 N N . ASN A 1 120 ? -12.350 13.189 47.726 1.00 90.12 120 ASN A N 1
ATOM 978 C CA . ASN A 1 120 ? -11.027 13.562 48.227 1.00 90.12 120 ASN A CA 1
ATOM 979 C C . ASN A 1 120 ? -10.675 15.040 47.958 1.00 90.12 120 ASN A C 1
ATOM 981 O O . ASN A 1 120 ? -9.571 15.462 48.309 1.00 90.12 120 ASN A O 1
ATOM 985 N N . ALA A 1 121 ? -11.576 15.790 47.314 1.00 66.81 121 ALA A N 1
ATOM 986 C CA . ALA A 1 121 ? -11.477 17.227 47.052 1.00 66.81 121 ALA A CA 1
ATOM 987 C C . ALA A 1 121 ? -12.191 18.038 48.144 1.00 66.81 121 ALA A C 1
ATOM 989 O O . ALA A 1 121 ? -11.663 19.118 48.495 1.00 66.81 121 ALA A O 1
#